Protein AF-A0A7J4PAJ0-F1 (afdb_monomer_lite)

Secondary structure (DSSP, 8-state):
-HHHHHHHHHHHHHHHHS-----------EEEEE-SSS--EEEEETTSEEEEEEETTEEEEEEEPPPPTTS---EEEEEEE---TT--HHHHHHHHHHHHHHS-------

Foldseek 3Di:
DVVVVVVVVVVVVVVVVPPPPPPPVPPFDWDKDADDPPGDIDIDTPQWDWDWDDDPFKTKIKTWHDADPVRDTDIDMDIDGDDDPPDDPVNVVVVVVVVVVVDDDDPDDD

pLDDT: mean 80.48, std 14.74, range [35.66, 97.44]

Sequence (110 aa):
MKKQVWLVAFVLIALLSSSFTLEVKAKQEWKTYQSRDLGFSIKYPEDWSKEETESTNLFLVMFAGPKTPLGGHINVNLVVESLLKSMKADEYGKAVIETLRGKSFRILNF

Structure (mmCIF, N/CA/C/O backbone):
data_AF-A0A7J4PAJ0-F1
#
_entry.id   AF-A0A7J4PAJ0-F1
#
loop_
_atom_site.group_PDB
_atom_site.id
_atom_site.type_symbol
_atom_site.label_atom_id
_atom_site.label_alt_id
_atom_site.label_comp_id
_atom_site.label_asym_id
_atom_site.label_entity_id
_atom_site.label_seq_id
_atom_site.pdbx_PDB_ins_code
_atom_site.Cartn_x
_atom_site.Cartn_y
_atom_site.Cartn_z
_atom_site.occupancy
_atom_site.B_iso_or_equiv
_atom_site.auth_seq_id
_atom_site.auth_comp_id
_atom_site.auth_asym_id
_atom_site.auth_atom_id
_atom_site.pdbx_PDB_model_num
ATOM 1 N N . MET A 1 1 ? 50.934 -26.120 -37.045 1.00 57.50 1 MET A N 1
ATOM 2 C CA . MET A 1 1 ? 51.009 -25.494 -35.703 1.00 57.50 1 MET A CA 1
ATOM 3 C C . MET A 1 1 ? 50.432 -24.074 -35.657 1.00 57.50 1 MET A C 1
ATOM 5 O O . MET A 1 1 ? 49.585 -23.833 -34.815 1.00 57.50 1 MET A O 1
ATOM 9 N N . LYS A 1 2 ? 50.770 -23.151 -36.575 1.00 59.16 2 LYS A N 1
ATOM 10 C CA . LYS A 1 2 ? 50.284 -21.748 -36.526 1.00 59.16 2 LYS A CA 1
ATOM 11 C C . LYS A 1 2 ? 48.753 -21.568 -36.647 1.00 59.16 2 LYS A C 1
ATOM 13 O O . LYS A 1 2 ? 48.195 -20.732 -35.955 1.00 59.16 2 LYS A O 1
ATOM 18 N N . LYS A 1 3 ? 48.057 -22.367 -37.471 1.00 59.72 3 LYS A N 1
ATOM 19 C CA . LYS A 1 3 ? 46.598 -22.232 -37.708 1.00 59.72 3 LYS A CA 1
ATOM 20 C C . LYS A 1 3 ? 45.717 -22.633 -36.513 1.00 59.72 3 LYS A C 1
ATOM 22 O O . LYS A 1 3 ? 44.655 -22.055 -36.332 1.00 59.72 3 LYS A O 1
ATOM 27 N N . GLN A 1 4 ? 46.159 -23.588 -35.692 1.00 65.69 4 GLN A N 1
ATOM 28 C CA . GLN A 1 4 ? 45.393 -24.012 -34.512 1.00 65.69 4 GLN A CA 1
ATOM 29 C C . GLN A 1 4 ? 45.485 -23.004 -33.363 1.00 65.69 4 GLN A C 1
ATOM 31 O O . GLN A 1 4 ? 44.503 -22.807 -32.661 1.00 65.69 4 GLN A O 1
ATOM 36 N N . VAL A 1 5 ? 46.610 -22.293 -33.238 1.00 71.75 5 VAL A N 1
ATOM 37 C CA . VAL A 1 5 ? 46.759 -21.195 -32.269 1.00 71.75 5 VAL A CA 1
ATOM 38 C C . VAL A 1 5 ? 45.766 -20.064 -32.565 1.00 71.75 5 VAL A C 1
ATOM 40 O O . VAL A 1 5 ? 45.124 -19.561 -31.650 1.00 71.75 5 VAL A O 1
ATOM 43 N N . TRP A 1 6 ? 45.567 -19.725 -33.843 1.00 70.44 6 TRP A N 1
ATOM 44 C CA . TRP A 1 6 ? 44.572 -18.728 -34.255 1.00 70.44 6 TRP A CA 1
ATOM 45 C C . TRP A 1 6 ? 43.130 -19.176 -34.006 1.00 70.44 6 TRP A C 1
ATOM 47 O O . TRP A 1 6 ? 42.312 -18.362 -33.592 1.00 70.44 6 TRP A O 1
ATOM 57 N N . LEU A 1 7 ? 42.821 -20.461 -34.204 1.00 72.81 7 LEU A N 1
ATOM 58 C CA . LEU A 1 7 ? 41.484 -20.999 -33.946 1.00 72.81 7 LEU A CA 1
ATOM 59 C C . LEU A 1 7 ? 41.144 -20.974 -32.446 1.00 72.81 7 LEU A C 1
ATOM 61 O O . LEU A 1 7 ? 40.054 -20.560 -32.069 1.00 72.81 7 LEU A O 1
ATOM 65 N N . VAL A 1 8 ? 42.097 -21.358 -31.590 1.00 72.94 8 VAL A N 1
ATOM 66 C CA . VAL A 1 8 ? 41.936 -21.315 -30.127 1.00 72.94 8 VAL A CA 1
ATOM 67 C C . VAL A 1 8 ? 41.801 -19.874 -29.633 1.00 72.94 8 VAL A C 1
ATOM 69 O O . VAL A 1 8 ? 40.931 -19.595 -28.813 1.00 72.94 8 VAL A O 1
ATOM 72 N N . ALA A 1 9 ? 42.593 -18.944 -30.176 1.00 72.12 9 ALA A N 1
ATOM 73 C CA . ALA A 1 9 ? 42.457 -17.522 -29.869 1.00 72.12 9 ALA A CA 1
ATOM 74 C C . ALA A 1 9 ? 41.077 -16.977 -30.277 1.00 72.12 9 ALA A C 1
ATOM 76 O O . ALA A 1 9 ? 40.453 -16.253 -29.507 1.00 72.12 9 ALA A O 1
ATOM 77 N N . PHE A 1 10 ? 40.560 -17.372 -31.445 1.00 75.56 10 PHE A N 1
ATOM 78 C CA . PHE A 1 10 ? 39.242 -16.947 -31.918 1.00 75.56 10 PHE A CA 1
ATOM 79 C C . PHE A 1 10 ? 38.101 -17.500 -31.051 1.00 75.56 10 PHE A C 1
ATOM 81 O O . PHE A 1 10 ? 37.174 -16.768 -30.716 1.00 75.56 10 PHE A O 1
ATOM 88 N N . VAL A 1 11 ? 38.188 -18.765 -30.625 1.00 75.44 11 VAL A N 1
ATOM 89 C CA . VAL A 1 11 ? 37.201 -19.387 -29.726 1.00 75.44 11 VAL A CA 1
ATOM 90 C C . VAL A 1 11 ? 37.237 -18.756 -28.332 1.00 75.44 11 VAL A C 1
ATOM 92 O O . VAL A 1 11 ? 36.183 -18.502 -27.759 1.00 75.44 11 VAL A O 1
ATOM 95 N N . LEU A 1 12 ? 38.418 -18.430 -27.799 1.00 67.56 12 LEU A N 1
ATOM 96 C CA . LEU A 1 12 ? 38.536 -17.721 -26.520 1.00 67.56 12 LEU A CA 1
ATOM 97 C C . LEU A 1 12 ? 37.946 -16.307 -26.595 1.00 67.56 12 LEU A C 1
ATOM 99 O O . LEU A 1 12 ? 37.232 -15.908 -25.683 1.00 67.56 12 LEU A O 1
ATOM 103 N N . ILE A 1 13 ? 38.167 -15.575 -27.693 1.00 72.00 13 ILE A N 1
ATOM 104 C CA . ILE A 1 13 ? 37.552 -14.256 -27.925 1.00 72.00 13 ILE A CA 1
ATOM 105 C C . ILE A 1 13 ? 36.025 -14.377 -28.067 1.00 72.00 13 ILE A C 1
ATOM 107 O O . ILE A 1 13 ? 35.287 -13.556 -27.522 1.00 72.00 13 ILE A O 1
ATOM 111 N N . ALA A 1 14 ? 35.528 -15.416 -28.743 1.00 66.94 14 ALA A N 1
ATOM 112 C CA . ALA A 1 14 ? 34.095 -15.692 -28.855 1.00 66.94 14 ALA A CA 1
ATOM 113 C C . ALA A 1 14 ? 33.454 -16.032 -27.491 1.00 66.94 14 ALA A C 1
ATOM 115 O O . ALA A 1 14 ? 32.356 -15.577 -27.190 1.00 66.94 14 ALA A O 1
ATOM 116 N N . LEU A 1 15 ? 34.164 -16.767 -26.629 1.00 63.16 15 LEU A N 1
ATOM 117 C CA . LEU A 1 15 ? 33.724 -17.092 -25.264 1.00 63.16 15 LEU A CA 1
ATOM 118 C C . LEU A 1 15 ? 33.871 -15.916 -24.279 1.00 63.16 15 LEU A C 1
ATOM 120 O O . LEU A 1 15 ? 33.151 -15.845 -23.293 1.00 63.16 15 LEU A O 1
ATOM 124 N N . LEU A 1 16 ? 34.778 -14.970 -24.537 1.00 60.41 1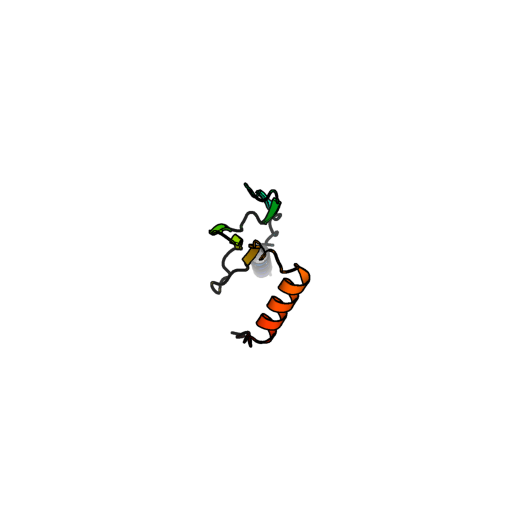6 LEU A N 1
ATOM 125 C CA . LEU A 1 16 ? 34.899 -13.714 -23.780 1.00 60.41 16 LEU A CA 1
ATOM 126 C C . LEU A 1 16 ? 33.869 -12.660 -24.223 1.00 60.41 16 LEU A C 1
ATOM 128 O O . LEU A 1 16 ? 33.533 -11.767 -23.449 1.00 60.41 16 LEU A O 1
ATOM 132 N N . SER A 1 17 ? 33.363 -12.758 -25.456 1.00 59.00 17 SER A N 1
ATOM 133 C CA . SER A 1 17 ? 32.321 -11.876 -26.005 1.00 59.00 17 SER A CA 1
ATOM 134 C C . SER A 1 17 ? 30.899 -12.370 -25.751 1.00 59.00 17 SER A C 1
ATOM 136 O O . SER A 1 17 ? 29.958 -11.608 -25.972 1.00 59.00 17 SER A O 1
ATOM 138 N N . SER A 1 18 ? 30.713 -13.577 -25.200 1.00 59.62 18 SER A N 1
ATOM 139 C CA . SER A 1 18 ? 29.476 -13.894 -24.488 1.00 59.62 18 SER A CA 1
ATOM 140 C C . SER A 1 18 ? 29.455 -13.069 -23.205 1.00 59.62 18 SER A C 1
ATOM 142 O O . SER A 1 18 ? 29.885 -13.513 -22.142 1.00 59.62 18 SER A O 1
ATOM 144 N N . SER A 1 19 ? 29.029 -11.816 -23.329 1.00 59.41 19 SER A N 1
ATOM 145 C CA . SER A 1 19 ? 28.829 -10.919 -22.207 1.00 59.41 19 SER A CA 1
ATOM 146 C C . SER A 1 19 ? 27.803 -11.555 -21.280 1.00 59.41 19 SER A C 1
ATOM 148 O O . SER A 1 19 ? 26.603 -11.509 -21.545 1.00 59.41 19 SER A O 1
ATOM 150 N N . PHE A 1 20 ? 28.272 -12.160 -20.190 1.00 57.53 20 PHE A N 1
ATOM 151 C CA . PHE A 1 20 ? 27.424 -12.408 -19.039 1.00 57.53 20 PHE A CA 1
ATOM 152 C C . PHE A 1 20 ? 26.974 -11.031 -18.565 1.00 57.53 20 PHE A C 1
ATOM 154 O O . PHE A 1 20 ? 27.744 -10.271 -17.973 1.00 57.53 20 PHE A O 1
ATOM 161 N N . THR A 1 21 ? 25.759 -10.654 -18.944 1.00 55.53 21 THR A N 1
ATOM 162 C CA . THR A 1 21 ? 25.155 -9.413 -18.491 1.00 55.53 21 THR A CA 1
ATOM 163 C C . THR A 1 21 ? 24.822 -9.654 -17.030 1.00 55.53 21 THR A C 1
ATOM 165 O O . THR A 1 21 ? 23.810 -10.262 -16.698 1.00 55.53 21 THR A O 1
ATOM 168 N N . LEU A 1 22 ? 25.736 -9.254 -16.143 1.00 51.97 22 LEU A N 1
ATOM 169 C CA . LEU A 1 22 ? 25.403 -9.050 -14.744 1.00 51.97 22 LEU A CA 1
ATOM 170 C C . LEU A 1 22 ? 24.295 -8.010 -14.752 1.00 51.97 22 LEU A C 1
ATOM 172 O O . LEU A 1 22 ? 24.543 -6.833 -15.014 1.00 51.97 22 LEU A O 1
ATOM 176 N N . GLU A 1 23 ? 23.069 -8.464 -14.529 1.00 62.12 23 GLU A N 1
ATOM 177 C CA . GLU A 1 23 ? 21.953 -7.597 -14.208 1.00 62.12 23 GLU A CA 1
ATOM 178 C C . GLU A 1 23 ? 22.325 -6.942 -12.873 1.00 62.12 23 GLU A C 1
ATOM 180 O O . GLU A 1 23 ? 22.074 -7.467 -11.788 1.00 62.12 23 GLU A O 1
ATOM 185 N N . VAL A 1 24 ? 23.071 -5.836 -12.942 1.00 58.41 24 VAL A N 1
ATOM 186 C CA . VAL A 1 24 ? 23.296 -4.966 -11.796 1.00 58.41 24 VAL A CA 1
ATOM 187 C C . VAL A 1 24 ? 21.900 -4.508 -11.439 1.00 58.41 24 VAL A C 1
ATOM 189 O O . VAL A 1 24 ? 21.346 -3.661 -12.136 1.00 58.41 24 VAL A O 1
ATOM 192 N N . LYS A 1 25 ? 21.302 -5.140 -10.423 1.00 61.66 25 LYS A N 1
ATOM 193 C CA . LYS A 1 25 ? 19.982 -4.780 -9.920 1.00 61.66 25 LYS A CA 1
ATOM 194 C C . LYS A 1 25 ? 20.021 -3.276 -9.694 1.00 61.66 25 LYS A C 1
ATOM 196 O O . LYS A 1 25 ? 20.719 -2.818 -8.785 1.00 61.66 25 LYS A O 1
ATOM 201 N N . ALA A 1 26 ? 19.372 -2.524 -10.584 1.00 65.12 26 ALA A N 1
ATOM 202 C CA . ALA A 1 26 ? 19.367 -1.076 -10.514 1.00 65.12 26 ALA A CA 1
ATOM 203 C C . ALA A 1 26 ? 18.944 -0.702 -9.094 1.00 65.12 26 ALA A C 1
ATOM 205 O O . ALA A 1 26 ? 18.091 -1.374 -8.500 1.00 65.12 26 ALA A O 1
ATOM 206 N N . LYS A 1 27 ? 19.607 0.299 -8.509 1.00 78.12 27 LYS A N 1
ATOM 207 C CA . LYS A 1 27 ? 19.261 0.767 -7.170 1.00 78.12 27 LYS A CA 1
ATOM 208 C C . LYS A 1 27 ? 17.749 0.993 -7.146 1.00 78.12 27 LYS A C 1
ATOM 210 O O . LYS A 1 27 ? 17.229 1.728 -7.977 1.00 78.12 27 LYS A O 1
ATOM 215 N N . GLN A 1 28 ? 17.055 0.294 -6.250 1.00 83.62 28 GLN A N 1
ATOM 216 C CA . GLN A 1 28 ? 15.609 0.419 -6.149 1.00 83.62 28 GLN A CA 1
ATOM 217 C C . GLN A 1 28 ? 15.300 1.843 -5.700 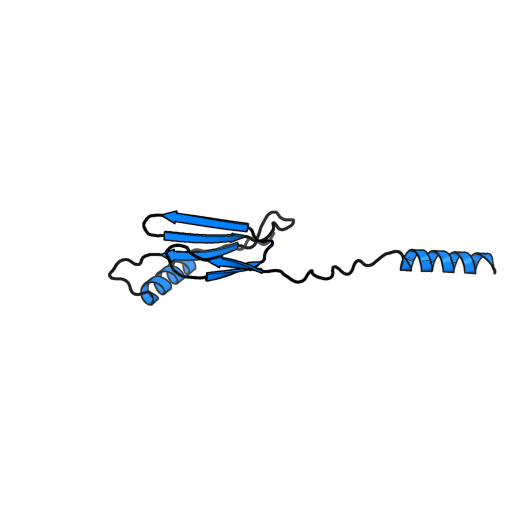1.00 83.62 28 GLN A C 1
ATOM 219 O O . GLN A 1 28 ? 15.586 2.204 -4.556 1.00 83.62 28 GLN A O 1
ATOM 224 N N . GLU A 1 29 ? 14.736 2.632 -6.604 1.00 93.50 29 GLU A N 1
ATOM 225 C CA . GLU A 1 29 ? 14.217 3.953 -6.292 1.00 93.50 29 GLU A CA 1
ATOM 226 C C . GLU A 1 29 ? 12.831 3.823 -5.644 1.00 93.50 29 GLU A C 1
ATOM 228 O O . GLU A 1 29 ? 12.101 2.841 -5.849 1.00 93.50 29 GLU A O 1
ATOM 233 N N . TRP A 1 30 ? 12.503 4.791 -4.790 1.00 96.44 30 TRP A N 1
ATOM 234 C CA . TRP A 1 30 ? 11.314 4.770 -3.940 1.00 96.44 30 TRP A CA 1
ATOM 235 C C . TRP A 1 30 ? 10.520 6.059 -4.098 1.00 96.44 30 TRP A C 1
ATOM 237 O O . TRP A 1 30 ? 11.073 7.156 -4.032 1.00 96.44 30 TRP A O 1
ATOM 247 N N . LYS A 1 31 ? 9.202 5.918 -4.211 1.00 96.75 31 LYS A N 1
ATOM 248 C CA . LYS A 1 31 ? 8.236 7.016 -4.157 1.00 96.75 31 LYS A CA 1
ATOM 249 C C . LYS A 1 31 ? 7.601 7.076 -2.773 1.00 96.75 31 LYS A C 1
ATOM 251 O O . LYS A 1 31 ? 7.556 6.080 -2.053 1.00 96.75 31 LYS A O 1
ATOM 256 N N . THR A 1 32 ? 7.079 8.244 -2.412 1.00 97.44 32 THR A N 1
ATOM 257 C CA . THR A 1 32 ? 6.307 8.443 -1.179 1.00 97.44 32 THR A CA 1
ATOM 258 C C . THR A 1 32 ? 4.859 8.734 -1.545 1.00 97.44 32 THR A C 1
ATOM 260 O O . THR A 1 32 ? 4.581 9.680 -2.278 1.00 97.44 32 THR A O 1
ATOM 263 N N . TYR A 1 33 ? 3.937 7.925 -1.034 1.00 96.25 33 TYR A N 1
ATOM 264 C CA . TYR A 1 33 ? 2.516 8.230 -1.025 1.00 96.25 33 TYR A CA 1
ATOM 265 C C . TYR A 1 33 ? 2.166 8.971 0.264 1.00 96.25 33 TYR A C 1
ATOM 267 O O . TYR A 1 33 ? 2.546 8.534 1.348 1.00 96.25 33 TYR A O 1
ATOM 275 N N . GLN A 1 34 ? 1.418 10.062 0.134 1.00 96.56 34 GLN A N 1
ATOM 276 C CA . GLN A 1 34 ? 0.874 10.819 1.252 1.00 96.56 34 GLN A CA 1
ATOM 277 C C . GLN A 1 34 ? -0.649 10.764 1.174 1.00 96.56 34 GLN A C 1
ATOM 279 O O . GLN A 1 34 ? -1.232 11.201 0.180 1.00 96.56 34 GLN A O 1
ATOM 284 N N . SER A 1 35 ? -1.290 10.246 2.220 1.00 93.81 35 SER A N 1
ATOM 285 C CA . SER A 1 35 ? -2.744 10.303 2.331 1.00 93.81 35 SER A CA 1
ATOM 286 C C . SER A 1 35 ? -3.195 11.750 2.490 1.00 93.81 35 SER A C 1
ATOM 288 O O . SER A 1 35 ? -2.645 12.478 3.318 1.00 93.81 35 SER A O 1
ATOM 290 N N . ARG A 1 36 ? -4.237 12.136 1.746 1.00 86.06 36 ARG A N 1
ATOM 291 C CA . ARG A 1 36 ? -4.823 13.482 1.810 1.00 86.06 36 ARG A CA 1
ATOM 292 C C . ARG A 1 36 ? -5.498 13.742 3.155 1.00 86.06 36 ARG A C 1
ATOM 294 O O . ARG A 1 36 ? -5.104 14.671 3.849 1.00 86.06 36 ARG A O 1
ATOM 301 N N . ASP A 1 37 ? -6.421 12.867 3.551 1.00 87.00 37 ASP A N 1
ATOM 302 C CA . ASP A 1 37 ? -7.324 13.158 4.676 1.00 87.00 37 ASP A CA 1
ATOM 303 C C . ASP A 1 37 ? -6.978 12.386 5.958 1.00 87.00 37 ASP A C 1
ATOM 305 O O . ASP A 1 37 ? -7.247 12.847 7.063 1.00 87.00 37 ASP A O 1
ATOM 309 N N . LEU A 1 38 ? -6.313 11.233 5.834 1.00 90.00 38 LEU A N 1
ATOM 310 C CA . LEU A 1 38 ? -5.983 10.356 6.970 1.00 90.00 38 LEU A CA 1
ATOM 311 C C . LEU A 1 38 ? -4.593 10.604 7.585 1.00 90.00 38 LEU A C 1
ATOM 313 O O . LEU A 1 38 ? -4.209 9.925 8.535 1.00 90.00 38 LEU A O 1
ATOM 317 N N . GLY A 1 39 ? -3.811 11.543 7.045 1.00 92.31 39 GLY A N 1
ATOM 318 C CA . GLY A 1 39 ? -2.557 12.005 7.657 1.00 92.31 39 GLY A CA 1
ATOM 319 C C . GLY A 1 39 ? -1.380 11.016 7.679 1.00 92.31 39 GLY A C 1
ATOM 320 O O . GLY A 1 39 ? -0.343 11.339 8.256 1.00 92.31 39 GLY A O 1
ATOM 321 N N . PHE A 1 40 ? -1.484 9.840 7.054 1.00 92.44 40 PHE A N 1
ATOM 322 C CA . PHE A 1 40 ? -0.381 8.874 6.982 1.00 92.44 40 PHE A CA 1
ATOM 323 C C . PHE A 1 40 ? 0.458 9.007 5.701 1.00 92.44 40 PHE A C 1
ATOM 325 O O . PHE A 1 40 ? 0.030 9.579 4.697 1.00 92.44 40 PHE A O 1
ATOM 332 N N . SER A 1 41 ? 1.659 8.428 5.738 1.00 95.75 41 SER A N 1
ATOM 333 C CA . SER A 1 41 ? 2.608 8.386 4.624 1.00 95.75 41 SER A CA 1
ATOM 334 C C . SER A 1 41 ? 3.219 6.995 4.494 1.00 95.75 41 SER A C 1
ATOM 336 O O . SER A 1 41 ? 3.478 6.344 5.507 1.00 95.75 41 SER A O 1
ATOM 338 N N . ILE A 1 42 ? 3.477 6.540 3.269 1.00 95.31 42 ILE A N 1
ATOM 339 C CA . ILE A 1 42 ? 4.132 5.251 3.010 1.00 95.31 42 ILE A CA 1
ATOM 340 C C . ILE A 1 42 ? 5.063 5.341 1.804 1.00 95.31 42 ILE A C 1
ATOM 342 O O . ILE A 1 42 ? 4.734 5.939 0.779 1.00 95.31 42 ILE A O 1
ATOM 346 N N . LYS A 1 43 ? 6.245 4.732 1.923 1.00 96.62 43 LYS A N 1
ATOM 347 C CA . LYS A 1 43 ? 7.167 4.570 0.798 1.00 96.62 43 LYS A CA 1
ATOM 348 C C . LYS A 1 43 ? 6.869 3.278 0.054 1.00 96.62 43 LYS A C 1
ATOM 350 O O . LYS A 1 43 ? 6.661 2.245 0.683 1.00 96.62 43 LYS A O 1
ATOM 355 N N . TYR A 1 44 ? 6.910 3.338 -1.269 1.00 95.81 44 TYR A N 1
ATOM 356 C CA . TYR A 1 44 ? 6.721 2.185 -2.141 1.00 95.81 44 TYR A CA 1
ATOM 357 C C . TYR A 1 44 ? 7.726 2.216 -3.304 1.00 95.81 44 TYR A C 1
ATOM 359 O O . TYR A 1 44 ? 8.221 3.297 -3.648 1.00 95.81 44 TYR A O 1
ATOM 367 N N . PRO A 1 45 ? 8.075 1.055 -3.882 1.00 95.69 45 PRO A N 1
ATOM 368 C CA . PRO A 1 45 ? 9.009 0.994 -5.001 1.00 95.69 45 PRO A CA 1
ATOM 369 C C . PRO A 1 45 ? 8.494 1.798 -6.203 1.00 95.69 45 PRO A C 1
ATOM 371 O O . PRO A 1 45 ? 7.302 1.798 -6.500 1.00 95.69 45 PRO A O 1
ATOM 374 N N . GLU A 1 46 ? 9.383 2.516 -6.888 1.00 95.69 46 GLU A N 1
ATOM 375 C CA . GLU A 1 46 ? 9.011 3.415 -7.988 1.00 95.69 46 GLU A CA 1
ATOM 376 C C . GLU A 1 46 ? 8.309 2.712 -9.165 1.00 95.69 46 GLU A C 1
ATOM 378 O O . GLU A 1 46 ? 7.439 3.315 -9.805 1.00 95.69 46 GLU A O 1
ATOM 383 N N . ASP A 1 47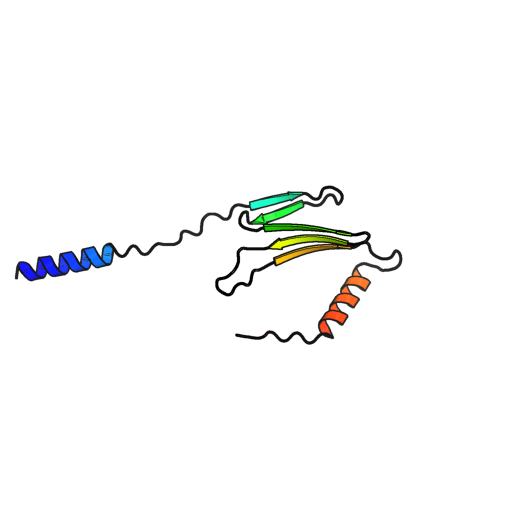 ? 8.677 1.459 -9.425 1.00 93.88 47 ASP A N 1
ATOM 384 C CA . ASP A 1 47 ? 8.148 0.598 -10.484 1.00 93.88 47 ASP A CA 1
ATOM 385 C C . ASP A 1 47 ? 6.780 -0.015 -10.146 1.00 93.88 47 ASP A C 1
ATOM 387 O O . ASP A 1 47 ? 6.170 -0.676 -10.986 1.00 93.88 47 ASP A O 1
ATOM 391 N N . TRP A 1 48 ? 6.278 0.211 -8.930 1.00 96.31 48 TRP A N 1
ATOM 392 C CA . TRP A 1 48 ? 4.957 -0.248 -8.529 1.00 96.31 48 TRP A CA 1
ATOM 393 C C . TRP A 1 48 ? 3.882 0.758 -8.934 1.00 96.31 48 TRP A C 1
ATOM 395 O O . TRP A 1 48 ? 4.042 1.979 -8.856 1.00 96.31 48 TRP A O 1
ATOM 405 N N . SER A 1 49 ? 2.739 0.218 -9.333 1.00 95.81 49 SER A N 1
ATOM 406 C CA . SER A 1 49 ? 1.512 0.977 -9.547 1.00 95.81 49 SER A CA 1
ATOM 407 C C . SER A 1 49 ? 0.805 1.255 -8.218 1.00 95.81 49 SER A C 1
ATOM 409 O O . SER A 1 49 ? 0.972 0.512 -7.249 1.00 95.81 49 SER A O 1
ATOM 411 N N . LYS A 1 50 ? 0.023 2.340 -8.169 1.00 96.12 50 LYS A N 1
ATOM 412 C CA . LYS A 1 50 ? -0.750 2.761 -6.995 1.00 96.12 50 LYS A CA 1
ATOM 413 C C . LYS A 1 50 ? -2.191 3.053 -7.388 1.00 96.12 50 LYS A C 1
ATOM 415 O O . LYS A 1 50 ? -2.427 3.914 -8.234 1.00 96.12 50 LYS A O 1
ATOM 420 N N . GLU A 1 51 ? -3.135 2.457 -6.672 1.00 95.44 51 GLU A N 1
ATOM 421 C CA . GLU A 1 51 ? -4.570 2.701 -6.827 1.00 95.44 51 GLU A CA 1
ATOM 422 C C . GLU A 1 51 ? -5.209 3.042 -5.477 1.00 95.44 51 GLU A C 1
ATOM 424 O O . GLU A 1 51 ? -4.837 2.489 -4.446 1.00 95.44 51 GLU A O 1
ATOM 429 N N . GLU A 1 52 ? -6.147 3.989 -5.479 1.00 94.69 52 GLU A N 1
ATOM 430 C CA . GLU A 1 52 ? -6.930 4.378 -4.300 1.00 94.69 52 GLU A CA 1
ATOM 431 C C . GLU A 1 52 ? -8.391 3.993 -4.516 1.00 94.69 52 GLU A C 1
ATOM 433 O O . GLU A 1 52 ? -8.931 4.144 -5.611 1.00 94.69 52 GLU A O 1
ATOM 438 N N . THR A 1 53 ? -9.040 3.504 -3.467 1.00 93.00 53 THR A N 1
ATOM 439 C CA . THR A 1 53 ? -10.482 3.268 -3.437 1.00 93.00 53 THR A CA 1
ATOM 440 C C . THR A 1 53 ? -11.017 3.738 -2.100 1.00 93.00 53 THR A C 1
ATOM 442 O O . THR A 1 53 ? -10.534 3.327 -1.049 1.00 93.00 53 THR A O 1
ATOM 445 N N . GLU A 1 54 ? -12.035 4.585 -2.140 1.00 90.62 54 GLU A N 1
ATOM 446 C CA . GLU A 1 54 ? -12.665 5.138 -0.951 1.00 90.62 54 GLU A CA 1
ATOM 447 C C . GLU A 1 54 ? -14.174 4.905 -1.010 1.00 90.62 54 GLU A C 1
ATOM 449 O O . GLU A 1 54 ? -14.816 5.058 -2.050 1.00 90.62 54 GLU A O 1
ATOM 454 N N . SER A 1 55 ? -14.738 4.508 0.124 1.00 88.94 55 SER A N 1
ATOM 455 C CA . SER A 1 55 ? -16.173 4.405 0.361 1.00 88.94 55 SER A CA 1
ATOM 456 C C . SER A 1 55 ? -16.477 4.867 1.785 1.00 88.94 55 SER A C 1
ATOM 458 O O . SER A 1 55 ? -15.566 5.118 2.568 1.00 88.94 55 SER A O 1
ATOM 460 N N . THR A 1 56 ? -17.757 4.931 2.152 1.00 86.25 56 THR A N 1
ATOM 461 C CA . THR A 1 56 ? -18.219 5.511 3.424 1.00 86.25 56 THR A CA 1
ATOM 462 C C . THR A 1 56 ? -17.468 5.027 4.670 1.00 86.25 56 THR A C 1
ATOM 464 O O . THR A 1 56 ? -17.260 5.821 5.579 1.00 86.25 56 THR A O 1
ATOM 467 N N . ASN A 1 57 ? -17.054 3.756 4.726 1.00 86.00 57 ASN A N 1
ATOM 468 C CA . ASN A 1 57 ? -16.413 3.174 5.915 1.00 86.00 57 ASN A CA 1
ATOM 469 C C . ASN A 1 57 ? -15.024 2.580 5.647 1.00 86.00 57 ASN A C 1
ATOM 471 O O . ASN A 1 57 ? -14.429 2.007 6.559 1.00 86.00 57 ASN A O 1
ATOM 475 N N . LEU A 1 58 ? -14.532 2.677 4.412 1.00 87.50 58 LEU A N 1
ATOM 476 C CA . LEU A 1 58 ? -13.334 1.981 3.960 1.00 87.50 58 LEU A CA 1
ATOM 477 C C . LEU A 1 58 ? -12.515 2.909 3.075 1.00 87.50 58 LEU A C 1
ATOM 479 O O . LEU A 1 58 ? -12.991 3.346 2.028 1.00 87.50 58 LEU A O 1
ATOM 483 N N . PHE A 1 59 ? -11.266 3.112 3.463 1.00 91.88 59 PHE A N 1
ATOM 484 C CA . PHE A 1 59 ? -10.234 3.674 2.615 1.00 91.88 59 PHE A CA 1
ATOM 485 C C . PHE A 1 59 ? -9.198 2.592 2.312 1.00 91.88 59 PHE A C 1
ATOM 487 O O . PHE A 1 59 ? -8.641 1.972 3.217 1.00 91.88 59 PHE A O 1
ATOM 494 N N . LEU A 1 60 ? -8.937 2.362 1.033 1.00 93.25 60 LEU A N 1
ATOM 495 C CA . LEU A 1 60 ? -7.971 1.397 0.530 1.00 93.25 60 LEU A CA 1
ATOM 496 C C . LEU A 1 60 ? -6.960 2.133 -0.346 1.00 93.25 60 LEU A C 1
ATOM 498 O O . LEU A 1 60 ? -7.335 2.833 -1.285 1.00 93.25 60 LEU A O 1
ATOM 502 N N . VAL A 1 61 ? -5.677 1.886 -0.109 1.00 96.31 61 VAL A N 1
ATOM 503 C CA . VAL A 1 61 ? -4.633 2.137 -1.104 1.00 96.31 61 VAL A CA 1
ATOM 504 C C . VAL A 1 61 ? -3.915 0.829 -1.418 1.00 96.31 61 VAL A C 1
ATOM 506 O O . VAL A 1 61 ? -3.414 0.142 -0.528 1.00 96.31 61 VAL A O 1
ATOM 509 N N . MET A 1 62 ? -3.902 0.468 -2.697 1.00 96.06 62 MET A N 1
ATOM 510 C CA . MET A 1 62 ? -3.224 -0.708 -3.228 1.00 96.06 62 MET A CA 1
ATOM 511 C C . MET A 1 62 ? -1.940 -0.274 -3.925 1.00 96.06 62 MET A C 1
ATOM 513 O O . MET A 1 62 ? -1.963 0.595 -4.795 1.00 96.06 62 MET A O 1
ATOM 517 N N . PHE A 1 63 ? -0.834 -0.920 -3.573 1.00 97.06 63 PHE A N 1
ATOM 518 C CA . PHE A 1 63 ? 0.431 -0.837 -4.290 1.00 97.06 63 PHE A CA 1
ATOM 519 C C . PHE A 1 63 ? 0.682 -2.182 -4.962 1.00 97.06 63 PHE A C 1
ATOM 521 O O . PHE A 1 63 ? 0.803 -3.193 -4.271 1.00 97.06 63 PHE A O 1
ATOM 528 N N . ALA A 1 64 ? 0.754 -2.214 -6.289 1.00 96.06 64 ALA A N 1
ATOM 529 C CA . ALA A 1 64 ? 0.934 -3.445 -7.050 1.00 96.06 64 ALA A CA 1
ATOM 530 C C . ALA A 1 64 ? 2.243 -3.407 -7.837 1.00 96.06 64 ALA A C 1
ATOM 532 O O . ALA A 1 64 ? 2.475 -2.499 -8.641 1.00 96.06 64 ALA A O 1
ATOM 533 N N . GLY A 1 65 ? 3.090 -4.404 -7.591 1.00 94.94 65 GLY A N 1
ATOM 534 C CA . GLY A 1 65 ? 4.349 -4.587 -8.296 1.00 94.94 65 GLY A CA 1
ATOM 535 C C . GLY A 1 65 ? 4.165 -4.988 -9.761 1.00 94.94 65 GLY A C 1
ATOM 536 O O . GLY A 1 65 ? 3.045 -5.249 -10.213 1.00 94.94 65 GLY A O 1
ATOM 537 N N . PRO A 1 66 ? 5.267 -5.055 -10.522 1.00 93.75 66 PRO A N 1
ATOM 538 C CA . PRO A 1 66 ? 5.225 -5.459 -11.918 1.00 93.75 66 PRO A CA 1
ATOM 539 C C . PRO A 1 66 ? 4.661 -6.876 -12.075 1.00 93.75 66 PRO A C 1
ATOM 541 O O . PRO A 1 66 ? 4.812 -7.739 -11.202 1.00 93.75 66 PRO A O 1
ATOM 544 N N . LYS A 1 67 ? 4.021 -7.128 -13.222 1.00 92.50 67 LYS A N 1
ATOM 545 C CA . LYS A 1 67 ? 3.526 -8.464 -13.560 1.00 92.50 67 LYS A CA 1
ATOM 546 C C . LYS A 1 67 ? 4.692 -9.442 -13.690 1.00 92.50 67 LYS A C 1
ATOM 548 O O . LYS A 1 67 ? 5.681 -9.162 -14.363 1.00 92.50 67 LYS A O 1
ATOM 553 N N . THR A 1 68 ? 4.550 -10.609 -13.080 1.00 88.50 68 THR A N 1
ATOM 554 C CA . THR A 1 68 ? 5.443 -11.744 -13.280 1.00 88.50 68 THR A CA 1
ATOM 555 C C . THR A 1 68 ? 5.220 -12.338 -14.675 1.00 88.50 68 THR A C 1
ATOM 557 O O . THR A 1 68 ? 4.157 -12.134 -15.272 1.00 88.50 68 THR A O 1
ATOM 560 N N . PRO A 1 69 ? 6.168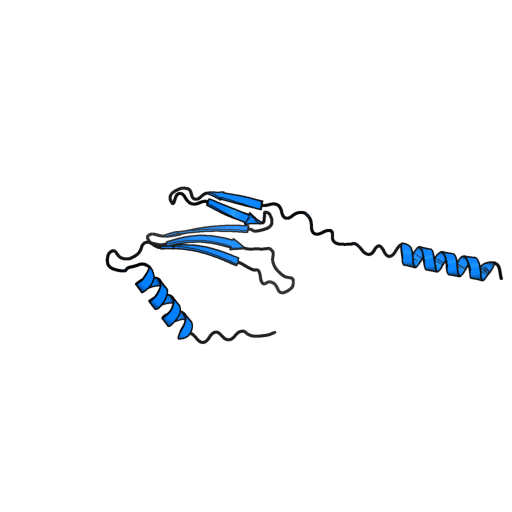 -13.136 -15.199 1.00 88.06 69 PRO A N 1
ATOM 561 C CA . PRO A 1 69 ? 5.987 -13.844 -16.469 1.00 88.06 69 PRO A CA 1
ATOM 562 C C . PRO A 1 69 ? 4.742 -14.744 -16.518 1.00 88.06 69 PRO A C 1
ATOM 564 O O . PRO A 1 69 ? 4.225 -15.023 -17.594 1.00 88.06 69 PRO A O 1
ATOM 567 N N . LEU A 1 70 ? 4.238 -15.171 -15.356 1.00 88.88 70 LEU A N 1
ATOM 568 C CA . LEU A 1 70 ? 3.025 -15.982 -15.214 1.00 88.88 70 LEU A CA 1
ATOM 569 C C . LEU A 1 70 ? 1.742 -15.134 -15.089 1.00 88.88 70 LEU A C 1
ATOM 571 O O . LEU A 1 70 ? 0.666 -15.669 -14.847 1.00 88.88 70 LEU A O 1
ATOM 575 N N . GLY A 1 71 ? 1.840 -13.807 -15.225 1.00 86.25 71 GLY A N 1
ATOM 576 C CA . GLY A 1 71 ? 0.710 -12.873 -15.222 1.00 86.25 71 GLY A CA 1
ATOM 577 C C . GLY A 1 71 ? 0.241 -12.401 -13.841 1.00 86.25 71 GLY A C 1
ATOM 578 O O . GLY A 1 71 ? -0.565 -11.471 -13.767 1.00 86.25 71 GLY A O 1
ATOM 579 N N . GLY A 1 72 ? 0.752 -12.987 -12.755 1.00 89.00 72 GLY A N 1
ATOM 580 C CA . GLY A 1 72 ? 0.493 -12.531 -11.385 1.00 89.00 72 GLY A CA 1
ATOM 581 C C . GLY A 1 72 ? 1.305 -11.287 -11.021 1.00 89.00 72 GLY A C 1
ATOM 582 O O . GLY A 1 72 ? 2.161 -10.855 -11.779 1.00 89.00 72 GLY A O 1
ATOM 583 N N . HIS A 1 73 ? 1.070 -10.708 -9.854 1.00 89.06 73 HIS A N 1
ATOM 584 C CA . HIS A 1 73 ? 1.939 -9.691 -9.257 1.00 89.06 73 HIS A CA 1
ATOM 585 C C . HIS A 1 73 ? 1.780 -9.731 -7.740 1.00 89.06 73 HIS A C 1
ATOM 587 O O . HIS A 1 73 ? 0.813 -10.288 -7.220 1.00 89.06 73 HIS A O 1
ATOM 593 N N . ILE A 1 74 ? 2.745 -9.152 -7.033 1.00 91.06 74 ILE A N 1
ATOM 594 C CA . ILE A 1 74 ? 2.637 -8.933 -5.593 1.00 91.06 74 ILE A CA 1
ATOM 595 C C . ILE A 1 74 ? 1.886 -7.623 -5.385 1.00 91.06 74 ILE A C 1
ATOM 597 O O . ILE A 1 74 ? 2.209 -6.622 -6.025 1.00 91.06 74 ILE A O 1
ATOM 601 N N . ASN A 1 75 ? 0.913 -7.622 -4.481 1.00 92.88 75 ASN A N 1
ATOM 602 C CA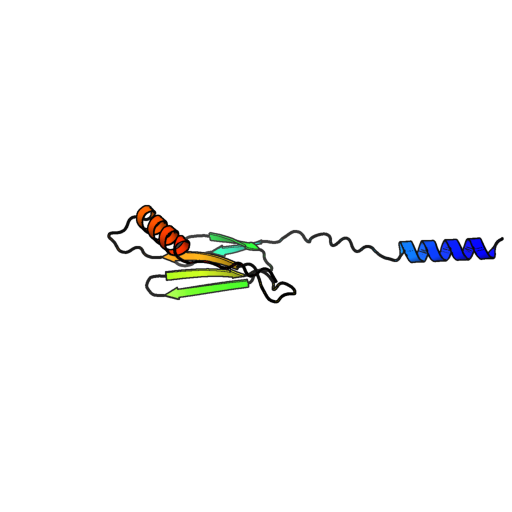 . ASN A 1 75 ? 0.267 -6.412 -4.005 1.00 92.88 75 ASN A CA 1
ATOM 603 C C . ASN A 1 75 ? 0.469 -6.233 -2.498 1.00 92.88 75 ASN A C 1
ATOM 605 O O . ASN A 1 75 ? 0.527 -7.190 -1.727 1.00 92.88 75 ASN A O 1
ATOM 609 N N . VAL A 1 76 ? 0.571 -4.975 -2.086 1.00 94.06 76 VAL A N 1
ATOM 610 C CA . VAL A 1 76 ? 0.511 -4.547 -0.692 1.00 94.06 76 VAL A CA 1
ATOM 611 C C . VAL A 1 76 ? -0.657 -3.585 -0.581 1.00 94.06 76 VAL A C 1
ATOM 613 O O . VAL A 1 76 ? -0.679 -2.544 -1.235 1.00 94.06 76 VAL A O 1
ATOM 616 N N . ASN A 1 77 ? -1.624 -3.942 0.256 1.00 93.50 77 ASN A N 1
ATOM 617 C CA . ASN A 1 77 ? -2.825 -3.153 0.473 1.00 93.50 77 ASN A CA 1
ATOM 618 C C . ASN A 1 77 ? -2.758 -2.536 1.863 1.00 93.50 77 ASN A C 1
ATOM 620 O O . ASN A 1 77 ? -2.544 -3.246 2.847 1.00 93.50 77 ASN A O 1
ATOM 624 N N . LEU A 1 78 ? -2.974 -1.230 1.946 1.00 92.69 78 LEU A N 1
ATOM 625 C CA . LEU A 1 78 ? -3.231 -0.553 3.204 1.00 92.69 78 LEU A CA 1
ATOM 626 C C . LEU A 1 78 ? -4.721 -0.238 3.265 1.00 92.69 78 LEU A C 1
ATOM 628 O O . LEU A 1 78 ? -5.268 0.425 2.385 1.00 92.69 78 LEU A O 1
ATOM 632 N N . VAL A 1 79 ? -5.357 -0.768 4.304 1.00 89.81 79 VAL A N 1
ATOM 633 C CA . VAL A 1 79 ? -6.792 -0.671 4.544 1.00 89.81 79 VAL A CA 1
ATOM 634 C C . VAL A 1 79 ? -7.005 0.113 5.832 1.00 89.81 79 VAL A C 1
ATOM 636 O O . VAL A 1 79 ? -6.481 -0.264 6.879 1.00 89.81 79 VAL A O 1
ATOM 639 N N . VAL A 1 80 ? -7.767 1.198 5.752 1.00 89.00 80 VAL A N 1
ATOM 640 C CA . VAL A 1 80 ? -8.237 1.965 6.905 1.00 89.00 80 VAL A CA 1
ATOM 641 C C . VAL A 1 80 ? -9.750 1.834 6.962 1.00 89.00 80 VAL A C 1
ATOM 643 O O . VAL A 1 80 ? -10.463 2.271 6.061 1.00 89.00 80 VAL A O 1
ATOM 646 N N . GLU A 1 81 ? -10.232 1.223 8.035 1.00 85.12 81 GLU A N 1
ATOM 647 C CA . GLU A 1 81 ? -11.654 1.034 8.295 1.00 85.12 81 GLU A CA 1
ATOM 648 C C . GLU A 1 81 ? -12.075 1.847 9.512 1.00 85.12 81 GLU A C 1
ATOM 650 O O . GLU A 1 81 ? -11.389 1.875 10.537 1.00 85.12 81 GLU A O 1
ATOM 655 N N . SER A 1 82 ? -13.236 2.487 9.413 1.00 81.56 82 SER A N 1
ATOM 656 C CA . SER A 1 82 ? -13.884 3.059 10.589 1.00 81.56 82 SER A CA 1
ATOM 657 C C . SER A 1 82 ? -14.547 1.937 11.383 1.00 81.56 82 SER A C 1
ATOM 659 O O . SER A 1 82 ? -15.506 1.322 10.916 1.00 81.56 82 SER A O 1
ATOM 661 N N . LEU A 1 83 ? -14.049 1.670 12.593 1.00 76.69 83 LEU A N 1
ATOM 662 C CA . LEU A 1 83 ? -14.671 0.693 13.484 1.00 76.69 83 LEU A CA 1
ATOM 663 C C . LEU A 1 83 ? -16.074 1.163 13.894 1.00 76.69 83 LEU A C 1
ATOM 665 O O . LEU A 1 83 ? -16.307 2.346 14.161 1.00 76.69 83 LEU A O 1
ATOM 669 N N . LEU A 1 84 ? -17.009 0.217 14.010 1.00 70.88 84 LEU A N 1
ATOM 670 C CA . LEU A 1 84 ? -18.262 0.474 14.717 1.00 70.88 84 LEU A CA 1
ATOM 671 C C . LEU A 1 84 ? -17.926 0.913 16.147 1.00 70.88 84 LEU A C 1
ATOM 673 O O . LEU A 1 84 ? -17.088 0.294 16.800 1.00 70.88 84 LEU A O 1
ATOM 677 N N . LYS A 1 85 ? -18.600 1.964 16.636 1.00 67.75 85 LYS A N 1
ATOM 678 C CA . LYS A 1 85 ? -18.287 2.681 17.892 1.00 67.75 85 LYS A CA 1
ATOM 679 C C . LYS A 1 85 ? -18.103 1.799 19.139 1.00 67.75 85 LYS A C 1
ATOM 681 O O . LYS A 1 85 ? -17.570 2.285 20.130 1.00 67.75 85 LYS A O 1
ATOM 686 N N . SER A 1 86 ? -18.577 0.554 19.124 1.00 79.19 86 SER A N 1
ATOM 687 C CA . SER A 1 86 ? -18.515 -0.375 20.254 1.00 79.19 86 SER A CA 1
ATOM 688 C C . SER A 1 86 ? -17.377 -1.399 20.201 1.00 79.19 8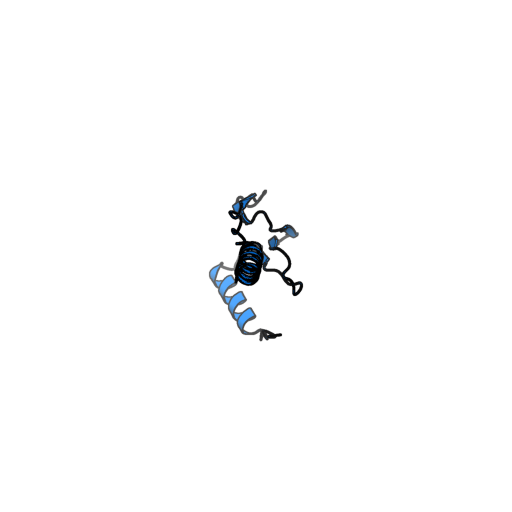6 SER A C 1
ATOM 690 O O . SER A 1 86 ? -17.125 -2.019 21.228 1.00 79.19 86 SER A O 1
ATOM 692 N N . MET A 1 87 ? -16.710 -1.606 19.061 1.00 80.12 87 MET A N 1
ATOM 693 C CA . MET A 1 87 ? -15.693 -2.657 18.924 1.00 80.12 87 MET A CA 1
ATOM 694 C C . MET A 1 87 ? -14.289 -2.105 19.164 1.00 80.12 87 MET A C 1
ATOM 696 O O . MET A 1 87 ? -13.914 -1.072 18.605 1.00 80.12 87 MET A O 1
ATOM 700 N N . LYS A 1 88 ? -13.489 -2.809 19.968 1.00 84.81 88 LYS A N 1
ATOM 701 C CA . LYS A 1 88 ? -12.063 -2.503 20.124 1.00 84.81 88 LYS A CA 1
ATOM 702 C C . LYS A 1 88 ? -11.245 -3.107 18.977 1.00 84.81 88 LYS A C 1
ATOM 704 O O . LYS A 1 88 ? -11.633 -4.096 18.359 1.00 84.81 88 LYS A O 1
ATOM 709 N N . ALA A 1 89 ? -10.088 -2.515 18.685 1.00 78.19 89 ALA A N 1
ATOM 710 C CA . ALA A 1 89 ? -9.242 -2.943 17.566 1.00 78.19 89 ALA A CA 1
ATOM 711 C C . ALA A 1 89 ? -8.727 -4.393 17.703 1.00 78.19 89 ALA A C 1
ATOM 713 O O . ALA A 1 89 ? -8.606 -5.105 16.707 1.00 78.19 89 ALA A O 1
ATOM 714 N N . ASP A 1 90 ? -8.445 -4.845 18.925 1.00 81.88 90 ASP A N 1
ATOM 715 C CA . ASP A 1 90 ? -8.015 -6.213 19.225 1.00 81.88 90 ASP A CA 1
ATOM 716 C C . ASP A 1 90 ? -9.144 -7.237 19.026 1.00 81.88 90 ASP A C 1
ATOM 718 O O . ASP A 1 90 ? -8.912 -8.312 18.468 1.00 81.88 90 ASP A O 1
ATOM 722 N N . GLU A 1 91 ? -10.374 -6.883 19.408 1.00 85.75 91 GLU A N 1
ATOM 723 C CA . GLU A 1 91 ? -11.575 -7.690 19.160 1.00 85.75 91 GLU A CA 1
ATOM 724 C C . GLU A 1 91 ? -11.827 -7.864 17.656 1.00 85.75 91 GLU A C 1
ATOM 726 O O . GLU A 1 91 ? -12.044 -8.986 17.189 1.00 85.75 91 GLU A O 1
ATOM 731 N N . TYR A 1 92 ? -11.717 -6.774 16.888 1.00 81.56 92 TYR A N 1
ATOM 732 C CA . TYR A 1 92 ? -11.838 -6.794 15.428 1.00 81.56 92 TYR A CA 1
ATOM 733 C C . TYR A 1 92 ? -10.766 -7.684 14.785 1.00 81.56 92 TYR A C 1
ATOM 735 O O . TYR A 1 92 ? -11.083 -8.596 14.017 1.00 81.56 92 TYR A O 1
ATOM 743 N N . GLY A 1 93 ? -9.492 -7.475 15.141 1.00 80.12 93 GLY A N 1
ATOM 744 C CA . GLY A 1 93 ? -8.376 -8.241 14.584 1.00 80.12 93 GLY A CA 1
ATOM 745 C C . GLY A 1 93 ? -8.504 -9.742 14.850 1.00 80.12 93 GLY A C 1
ATOM 746 O O . GLY A 1 93 ? -8.287 -10.558 13.950 1.00 80.12 93 GLY A O 1
ATOM 747 N N . LYS A 1 94 ? -8.931 -10.120 16.060 1.00 85.31 94 LYS A N 1
ATOM 748 C CA . LYS A 1 94 ? -9.177 -11.520 16.415 1.00 85.31 94 LYS A CA 1
ATOM 749 C C . LYS A 1 94 ? -10.302 -12.133 15.574 1.00 85.31 94 LYS A C 1
ATOM 751 O O . LYS A 1 94 ? -10.105 -13.213 15.015 1.00 85.31 94 LYS A O 1
ATOM 756 N N . ALA A 1 95 ? -11.433 -11.440 15.430 1.00 82.38 95 ALA A N 1
ATOM 757 C CA . ALA A 1 95 ? -12.574 -11.921 14.648 1.00 82.38 95 ALA A CA 1
ATOM 758 C C . ALA A 1 95 ? -12.226 -12.128 13.160 1.00 82.38 95 ALA A C 1
ATOM 760 O O . ALA A 1 95 ? -12.622 -13.130 12.553 1.00 82.38 95 ALA A O 1
ATOM 761 N N . VAL A 1 96 ? -11.436 -11.221 12.573 1.00 80.94 96 VAL A N 1
ATOM 762 C CA . VAL A 1 96 ? -10.954 -11.347 11.186 1.00 80.94 96 VAL A CA 1
ATOM 763 C C . VAL A 1 96 ? -10.042 -12.566 11.030 1.00 80.94 96 VAL A C 1
ATOM 765 O O . VAL A 1 96 ? -10.243 -13.369 10.116 1.00 80.94 96 VAL A O 1
ATOM 768 N N . ILE A 1 97 ? -9.074 -12.757 11.932 1.00 81.94 97 ILE A N 1
ATOM 769 C CA . ILE A 1 97 ? -8.151 -13.905 11.889 1.00 81.94 97 ILE A CA 1
ATOM 770 C C . ILE A 1 97 ? -8.905 -15.232 12.032 1.00 81.94 97 ILE A C 1
ATOM 772 O O . ILE A 1 97 ? -8.616 -16.184 11.304 1.00 81.94 97 ILE A O 1
ATOM 776 N N . GLU A 1 98 ? -9.873 -15.313 12.946 1.00 85.81 98 GLU A N 1
ATOM 777 C CA . GLU A 1 98 ? -10.707 -16.508 13.128 1.00 85.81 98 GLU A CA 1
ATOM 778 C C . GLU A 1 98 ? -11.528 -16.817 11.870 1.00 85.81 98 GLU A C 1
ATOM 780 O O . GLU A 1 98 ? -11.549 -17.962 11.411 1.00 85.81 98 GLU A O 1
ATOM 785 N N . THR A 1 99 ? -12.111 -15.790 11.247 1.00 82.44 99 THR A N 1
ATOM 786 C CA . THR A 1 99 ? -12.842 -15.921 9.979 1.00 82.44 99 THR A CA 1
ATOM 787 C C . THR A 1 99 ? -11.941 -16.436 8.857 1.00 82.44 99 THR A C 1
ATOM 789 O O . THR A 1 99 ? -12.329 -17.338 8.114 1.00 82.44 99 THR A O 1
ATOM 792 N N . LEU A 1 100 ? -10.725 -15.895 8.728 1.00 81.12 100 LEU A N 1
ATOM 793 C CA . LEU A 1 100 ? -9.757 -16.344 7.724 1.00 81.12 100 LEU A CA 1
ATOM 794 C C . LEU A 1 100 ? -9.297 -17.780 7.984 1.00 81.12 100 LEU A C 1
ATOM 796 O O . LEU A 1 100 ? -9.194 -18.554 7.041 1.00 81.12 100 LEU A O 1
ATOM 800 N N . ARG A 1 101 ? -9.087 -18.173 9.244 1.00 79.31 101 ARG A N 1
ATOM 801 C CA . ARG A 1 101 ? -8.724 -19.552 9.602 1.00 79.31 101 ARG A CA 1
ATOM 802 C C . ARG A 1 101 ? -9.818 -20.555 9.230 1.00 79.31 101 ARG A C 1
ATOM 804 O O . ARG A 1 101 ? -9.506 -21.673 8.833 1.00 79.31 101 ARG A O 1
ATOM 811 N N . GLY A 1 102 ? -11.085 -20.157 9.346 1.00 77.44 102 GLY A N 1
ATOM 812 C CA . GLY A 1 102 ? -12.229 -20.966 8.922 1.00 77.44 102 GLY A CA 1
ATOM 813 C C . GLY A 1 102 ? -12.358 -21.114 7.401 1.00 77.44 102 GLY A C 1
ATOM 814 O O . GLY A 1 102 ? -13.024 -22.035 6.931 1.00 77.44 102 GLY A O 1
ATOM 815 N N . LYS A 1 103 ? -11.709 -20.246 6.613 1.00 74.38 103 LYS A N 1
ATOM 816 C CA . LYS A 1 103 ? -11.652 -20.371 5.155 1.00 74.38 103 LYS A CA 1
ATOM 817 C C . LYS A 1 103 ? -10.479 -21.272 4.775 1.00 74.38 103 LYS A C 1
ATOM 819 O O . LYS A 1 103 ? -9.317 -20.937 4.978 1.00 74.38 103 LYS A O 1
ATOM 824 N N . SER A 1 104 ? -10.771 -22.428 4.183 1.00 60.56 104 SER A N 1
ATOM 825 C CA . SER A 1 104 ? -9.730 -23.276 3.603 1.00 60.56 104 SER A CA 1
ATOM 826 C C . SER A 1 104 ? -9.156 -22.601 2.354 1.00 60.56 104 SER A C 1
ATOM 828 O O . SER A 1 104 ? -9.777 -22.627 1.290 1.00 60.56 104 SER A O 1
ATOM 830 N N . PHE A 1 105 ? -7.972 -22.007 2.464 1.00 61.28 105 PHE A N 1
ATOM 831 C CA . PHE A 1 105 ? -7.212 -21.564 1.300 1.00 61.28 105 PHE A CA 1
ATOM 832 C C . PHE A 1 105 ? -6.454 -22.762 0.728 1.00 61.28 105 PHE A C 1
ATOM 834 O O . PHE A 1 105 ? -5.638 -23.378 1.412 1.00 61.28 105 PHE A O 1
ATOM 841 N N . ARG A 1 106 ? -6.731 -23.118 -0.529 1.00 57.06 106 ARG A N 1
ATOM 842 C CA . ARG A 1 106 ? -5.884 -24.049 -1.279 1.00 57.06 106 ARG A CA 1
ATOM 843 C C . ARG A 1 106 ? -4.859 -23.222 -2.036 1.00 57.06 106 ARG A C 1
ATOM 845 O O . ARG A 1 106 ? -5.217 -22.526 -2.982 1.00 57.06 106 ARG A O 1
ATOM 852 N N . ILE A 1 107 ? -3.600 -23.293 -1.614 1.00 51.47 107 ILE A N 1
ATOM 853 C CA . ILE A 1 107 ? -2.489 -22.830 -2.445 1.00 51.47 107 ILE A CA 1
ATOM 854 C C . ILE A 1 107 ? -2.375 -23.852 -3.576 1.00 51.47 107 ILE A C 1
ATOM 856 O O . ILE A 1 107 ? -1.968 -24.992 -3.354 1.00 51.47 107 ILE A O 1
ATOM 860 N N . LEU A 1 108 ? -2.841 -23.478 -4.767 1.00 40.12 108 LEU A N 1
ATOM 861 C CA . LEU A 1 108 ? -2.641 -24.278 -5.968 1.00 40.12 108 LEU A CA 1
ATOM 862 C C . LEU A 1 108 ? -1.190 -24.071 -6.400 1.00 40.12 108 LEU A C 1
ATOM 864 O O . LEU A 1 108 ? -0.838 -23.009 -6.908 1.00 40.12 108 LEU A O 1
ATOM 868 N N . ASN A 1 109 ? -0.346 -25.066 -6.140 1.00 35.66 109 ASN A N 1
ATOM 869 C CA . ASN A 1 109 ? 0.967 -25.135 -6.767 1.00 35.66 109 ASN A CA 1
ATOM 870 C C . ASN A 1 109 ? 0.739 -25.524 -8.235 1.00 35.66 109 ASN A C 1
ATOM 872 O O . ASN A 1 109 ? 0.147 -26.574 -8.493 1.00 35.66 109 ASN A O 1
ATOM 876 N N . PHE A 1 110 ? 1.148 -24.652 -9.155 1.00 44.31 110 PHE A N 1
ATOM 877 C CA . PHE A 1 110 ? 1.199 -24.920 -10.593 1.00 44.31 110 PHE A CA 1
ATOM 878 C C . PHE A 1 110 ? 2.595 -25.397 -10.984 1.00 44.31 110 PHE A C 1
ATOM 880 O O . PHE A 1 110 ? 3.569 -24.871 -10.394 1.00 44.31 110 PHE A O 1
#

Radius of gyration: 26.1 Å; chains: 1; bounding box: 70×39×58 Å